Protein AF-A0AAV3WZ89-F1 (afdb_monomer_lite)

Organism: NCBI:txid259542

Foldseek 3Di:
DDDPDQPFDCDDDPPPDPRTHTHDDDPLSVQLVVQLVVQVVVVPDDPDPVVVVVSSVVSNVVSCPVSPPPDDDDDDPPVPDPVVVVVVVVVVVVVVDPDDD

Sequence (101 aa):
MGDFNAKVGTDKVDDIVGKHGLGIRNERGKKYQISVQNKFETLGDAEEVEQQWENFKSAIMEAATEVIPKVKRKAKQKWMTEEILNLMEERRCAKGNKEKI

Secondary structure (DSSP, 8-state):
-----PPPB-B--TTT--SSBBPPPPHHHHHHHHHHHHHHHHS---SSHHHHHHHHHHHHHHHHHHHS---PPPPPPTT--HHHHHHHHHHHHHHH-----

Structure (mmCIF, N/CA/C/O backbone):
data_AF-A0AAV3WZ89-F1
#
_entry.id   AF-A0AAV3WZ89-F1
#
loop_
_atom_site.group_PDB
_atom_site.id
_atom_site.type_symbol
_atom_sit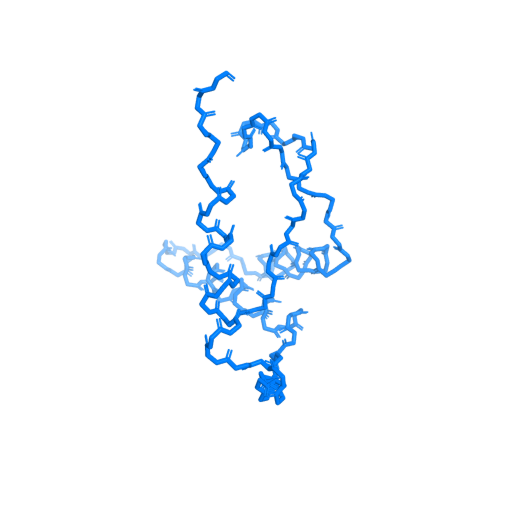e.label_atom_id
_atom_site.label_alt_id
_atom_site.label_comp_id
_atom_site.label_asym_id
_atom_site.label_entity_id
_atom_site.label_seq_id
_atom_site.pdbx_PDB_ins_code
_atom_site.Cartn_x
_atom_site.Cartn_y
_atom_site.Cartn_z
_atom_site.occupancy
_atom_site.B_iso_or_equiv
_atom_site.auth_seq_id
_atom_site.auth_comp_id
_atom_site.auth_asym_id
_atom_site.auth_atom_id
_atom_site.pdbx_PDB_model_num
ATOM 1 N N . MET A 1 1 ? 5.394 4.430 -2.380 1.00 46.38 1 MET A N 1
ATOM 2 C CA . MET A 1 1 ? 4.454 3.301 -2.496 1.00 46.38 1 MET A CA 1
ATOM 3 C C . MET A 1 1 ? 4.889 2.391 -3.629 1.00 46.38 1 MET A C 1
ATOM 5 O O . MET A 1 1 ? 5.403 2.898 -4.620 1.00 46.38 1 MET A O 1
ATOM 9 N N . GLY A 1 2 ? 4.773 1.077 -3.427 1.00 50.03 2 GLY A N 1
ATOM 10 C CA . GLY A 1 2 ? 5.084 0.061 -4.433 1.00 50.03 2 GLY A CA 1
ATOM 11 C C . GLY A 1 2 ? 4.076 0.047 -5.580 1.00 50.03 2 GLY A C 1
ATOM 12 O O . GLY A 1 2 ? 3.076 0.760 -5.547 1.00 50.03 2 GLY A O 1
ATOM 13 N N . ASP A 1 3 ? 4.370 -0.757 -6.596 1.00 46.00 3 ASP A N 1
ATOM 14 C CA . ASP A 1 3 ? 3.459 -0.985 -7.710 1.00 46.00 3 ASP A CA 1
ATOM 15 C C . ASP A 1 3 ? 2.234 -1.771 -7.216 1.00 46.00 3 ASP A C 1
ATOM 17 O O . ASP A 1 3 ? 2.336 -2.953 -6.882 1.00 46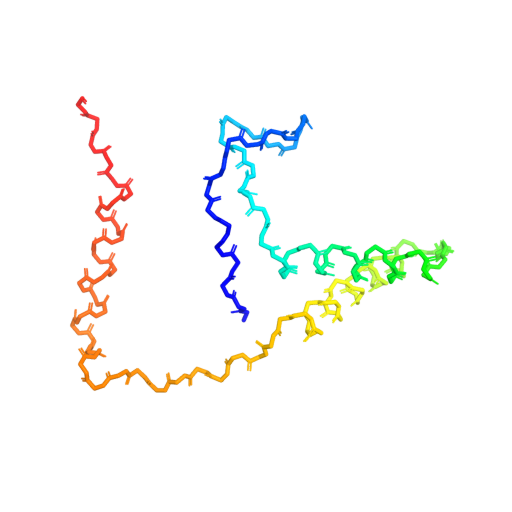.00 3 ASP A O 1
ATOM 21 N N . PHE A 1 4 ? 1.093 -1.087 -7.122 1.00 54.47 4 PHE A N 1
ATOM 22 C CA . PHE A 1 4 ? -0.219 -1.685 -6.866 1.00 54.47 4 PHE A CA 1
ATOM 23 C C . PHE A 1 4 ? -0.901 -2.127 -8.172 1.00 54.47 4 PHE A C 1
ATOM 25 O O . PHE A 1 4 ? -2.109 -2.351 -8.156 1.00 54.47 4 PHE A O 1
ATOM 32 N N . ASN A 1 5 ? -0.178 -2.255 -9.300 1.00 46.06 5 ASN A N 1
ATOM 33 C CA . ASN A 1 5 ? -0.734 -2.831 -10.527 1.00 46.06 5 ASN A CA 1
ATOM 34 C C . ASN A 1 5 ? -1.267 -4.245 -10.266 1.00 46.06 5 ASN A C 1
ATOM 36 O O . ASN A 1 5 ? -0.569 -5.254 -10.396 1.00 46.06 5 ASN A O 1
ATOM 40 N N . ALA A 1 6 ? -2.554 -4.321 -9.962 1.00 54.00 6 ALA A N 1
ATOM 41 C CA . ALA A 1 6 ? -3.373 -5.457 -10.301 1.00 54.00 6 ALA A CA 1
ATOM 42 C C . ALA A 1 6 ? -3.618 -5.381 -11.812 1.00 54.00 6 ALA A C 1
ATOM 44 O O . ALA A 1 6 ? -4.073 -4.358 -12.326 1.00 54.00 6 ALA A O 1
ATOM 45 N N . LYS A 1 7 ? -3.316 -6.453 -12.552 1.00 56.03 7 LYS A N 1
ATOM 46 C CA . LYS A 1 7 ? -3.851 -6.585 -13.914 1.00 56.03 7 LYS A CA 1
ATOM 47 C C . LYS A 1 7 ? -5.373 -6.504 -13.815 1.00 56.03 7 LYS A C 1
ATOM 49 O O . LYS A 1 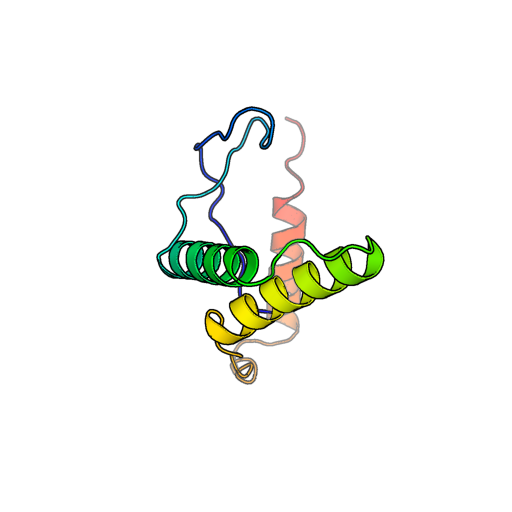7 ? -5.927 -7.183 -12.964 1.00 56.03 7 LYS A O 1
ATOM 54 N N . VAL A 1 8 ? -6.037 -5.713 -14.659 1.00 55.62 8 VAL A N 1
ATOM 55 C CA . VAL A 1 8 ? -7.507 -5.725 -14.745 1.00 55.62 8 VAL A CA 1
ATOM 56 C C . VAL A 1 8 ? -7.946 -7.169 -14.984 1.00 55.62 8 VAL A C 1
ATOM 58 O O . VAL A 1 8 ? -7.465 -7.804 -15.924 1.00 55.62 8 VAL A O 1
ATOM 61 N N . GLY A 1 9 ? -8.780 -7.702 -14.096 1.00 59.28 9 GLY A N 1
ATOM 62 C CA . GLY A 1 9 ? -9.280 -9.066 -14.195 1.00 59.28 9 GLY A CA 1
ATOM 63 C C . GLY A 1 9 ? -10.768 -9.088 -14.484 1.00 59.28 9 GLY A C 1
ATOM 64 O O . GLY A 1 9 ? -11.448 -8.064 -14.546 1.00 59.28 9 GLY A O 1
ATOM 65 N N . THR A 1 10 ? -11.264 -10.289 -14.721 1.00 60.12 10 THR A N 1
ATOM 66 C CA . THR A 1 10 ? -12.681 -10.552 -14.972 1.00 60.12 10 THR A CA 1
ATOM 67 C C . THR A 1 10 ? -13.421 -10.979 -13.710 1.00 60.12 10 THR A C 1
ATOM 69 O O . THR A 1 10 ? -14.639 -11.125 -13.768 1.00 60.12 10 THR A O 1
ATOM 72 N N . ASP A 1 11 ? -12.714 -11.160 -12.587 1.00 61.66 11 ASP A N 1
ATOM 73 C CA . ASP A 1 11 ? -13.302 -11.637 -11.338 1.00 61.66 11 ASP A CA 1
ATOM 74 C C . ASP A 1 11 ? -14.177 -10.552 -10.719 1.00 61.66 11 ASP A C 1
ATOM 76 O O . ASP A 1 11 ? -13.713 -9.470 -10.347 1.00 61.66 11 ASP A O 1
ATOM 80 N N . LYS A 1 12 ? -15.469 -10.849 -10.618 1.00 62.66 12 LYS A N 1
ATOM 81 C CA . LYS A 1 12 ? -16.453 -9.964 -10.009 1.00 62.66 12 LYS A CA 1
ATOM 82 C C . LYS A 1 12 ? -16.597 -10.316 -8.537 1.00 62.66 12 LYS A C 1
ATOM 84 O O . LYS A 1 12 ? -16.709 -11.481 -8.176 1.00 62.66 12 LYS A O 1
ATOM 89 N N . VAL A 1 13 ? -16.586 -9.283 -7.709 1.00 67.06 13 VAL A N 1
ATOM 90 C CA . VAL A 1 13 ? -17.129 -9.335 -6.356 1.00 67.06 13 VAL A CA 1
ATOM 91 C C . VAL A 1 13 ? -18.432 -8.558 -6.430 1.00 67.06 13 VAL A C 1
ATOM 93 O O . VAL A 1 13 ? -18.410 -7.397 -6.851 1.00 67.06 13 VAL A O 1
ATOM 96 N N . ASP A 1 14 ? -19.540 -9.224 -6.113 1.00 60.62 14 ASP A N 1
ATOM 97 C CA . ASP A 1 14 ? -20.873 -8.635 -6.225 1.00 60.62 14 ASP A CA 1
ATOM 98 C C . ASP A 1 14 ? -20.944 -7.307 -5.451 1.00 60.62 14 ASP A C 1
ATOM 100 O O . ASP A 1 14 ? -20.316 -7.147 -4.404 1.00 60.62 14 ASP A O 1
ATOM 104 N N . ASP A 1 15 ? -21.623 -6.325 -6.046 1.00 68.00 15 ASP A N 1
ATOM 105 C CA . ASP A 1 15 ? -21.846 -4.957 -5.547 1.00 68.00 15 ASP A CA 1
ATOM 106 C C . ASP A 1 15 ? -20.616 -4.058 -5.294 1.00 68.00 15 ASP A C 1
ATOM 108 O O . ASP A 1 15 ? -20.778 -2.878 -4.981 1.00 68.00 15 ASP A O 1
ATOM 112 N N . ILE A 1 16 ? -19.386 -4.547 -5.490 1.00 66.19 16 ILE A N 1
ATOM 113 C CA . ILE A 1 16 ? -18.156 -3.778 -5.195 1.00 66.19 16 ILE A CA 1
ATOM 114 C C . ILE A 1 16 ? -17.419 -3.336 -6.466 1.00 66.19 16 ILE A C 1
ATOM 116 O O . ILE A 1 16 ? -16.778 -2.282 -6.486 1.00 66.19 16 ILE A O 1
ATOM 120 N N . VAL A 1 17 ? -17.486 -4.121 -7.544 1.00 66.62 17 VAL A N 1
ATOM 121 C CA . VAL A 1 17 ? -16.729 -3.861 -8.782 1.00 66.62 17 VAL A CA 1
ATOM 122 C C . VAL A 1 17 ? -17.628 -3.858 -10.016 1.00 66.62 17 VAL A C 1
ATOM 124 O O . VAL A 1 17 ? -18.489 -4.713 -10.188 1.00 66.62 17 VAL A O 1
ATOM 127 N N . GLY A 1 18 ? -17.400 -2.882 -10.901 1.00 68.31 18 GLY A N 1
ATOM 128 C CA . GLY A 1 18 ? -18.146 -2.716 -12.150 1.00 68.31 18 GLY A CA 1
ATOM 129 C C . GLY A 1 18 ? -17.799 -3.749 -13.233 1.00 68.31 18 GLY A C 1
ATOM 130 O O . GLY A 1 18 ? -17.196 -4.788 -12.986 1.00 68.31 18 GLY A O 1
ATOM 131 N N . LYS A 1 19 ? -18.155 -3.445 -14.490 1.00 66.75 19 LYS A N 1
ATOM 132 C CA . LYS A 1 19 ? -18.012 -4.352 -15.654 1.00 66.75 19 LYS A CA 1
ATOM 133 C C . LYS A 1 19 ? -16.619 -4.980 -15.851 1.00 66.75 19 LYS A C 1
ATOM 135 O O . LYS A 1 19 ? -16.517 -6.028 -16.484 1.00 66.75 19 LYS A O 1
ATOM 140 N N . HIS A 1 20 ? -15.570 -4.341 -15.339 1.00 61.47 20 HIS A N 1
ATOM 141 C CA . HIS A 1 20 ? -14.217 -4.882 -15.273 1.00 61.47 20 HIS A CA 1
ATOM 142 C C . HIS A 1 20 ? -13.883 -5.099 -13.800 1.00 61.47 20 HIS A C 1
ATOM 144 O O . HIS A 1 20 ? -13.859 -4.146 -13.023 1.00 61.47 20 HIS A O 1
ATOM 150 N N . GLY A 1 21 ? -13.718 -6.366 -13.438 1.00 67.00 21 GLY A N 1
ATOM 151 C CA . GLY A 1 21 ? -13.562 -6.816 -12.068 1.00 67.00 21 GLY A CA 1
ATOM 152 C C . GLY A 1 21 ? -12.141 -6.666 -11.533 1.00 67.00 21 GLY A C 1
ATOM 153 O O . GLY A 1 21 ? -11.268 -6.021 -12.126 1.00 67.00 21 GLY A O 1
ATOM 154 N N . LEU A 1 22 ? -11.900 -7.290 -10.385 1.00 67.81 22 LEU A N 1
ATOM 155 C CA . LEU A 1 22 ? -10.576 -7.347 -9.788 1.00 67.81 22 LEU A CA 1
ATOM 156 C C . LEU A 1 22 ? -9.667 -8.294 -10.577 1.00 67.81 22 LEU A C 1
ATOM 158 O O . LEU A 1 22 ? -10.092 -9.298 -11.145 1.00 67.81 22 LEU A O 1
ATOM 162 N N . GLY A 1 23 ? -8.383 -7.955 -10.595 1.00 69.00 23 GLY A N 1
ATOM 163 C CA . GLY A 1 23 ? -7.317 -8.830 -11.065 1.00 69.00 23 GLY A CA 1
ATOM 164 C C . GLY A 1 23 ? -7.104 -10.061 -10.202 1.00 69.00 23 GLY A C 1
ATOM 165 O O . GLY A 1 23 ? -7.372 -10.037 -9.000 1.00 69.00 23 GLY A O 1
ATOM 166 N N . ILE A 1 24 ? -6.478 -11.088 -10.784 1.00 71.00 24 ILE A N 1
ATOM 167 C CA . ILE A 1 24 ? -5.931 -12.211 -10.015 1.00 71.00 24 ILE A CA 1
ATOM 168 C C . ILE A 1 24 ? -4.908 -11.653 -9.016 1.00 71.00 24 ILE A C 1
ATOM 170 O O . ILE A 1 24 ? -3.875 -11.094 -9.403 1.00 71.00 24 ILE A O 1
ATOM 174 N N . ARG A 1 25 ? -5.191 -11.809 -7.718 1.00 69.88 25 ARG A N 1
ATOM 175 C CA . ARG A 1 25 ? -4.288 -11.369 -6.646 1.00 69.88 25 ARG A CA 1
ATOM 176 C C . ARG A 1 25 ? -3.008 -12.199 -6.675 1.00 69.88 25 ARG A C 1
ATOM 178 O O . ARG A 1 25 ? -3.048 -13.428 -6.609 1.00 69.88 25 ARG A O 1
ATOM 185 N N . ASN A 1 26 ? -1.865 -11.519 -6.712 1.00 76.06 26 ASN A N 1
ATOM 186 C CA . ASN A 1 26 ? -0.566 -12.162 -6.533 1.00 76.06 26 ASN A CA 1
ATOM 187 C C . ASN A 1 26 ? -0.357 -12.586 -5.063 1.00 76.06 26 ASN A C 1
ATOM 189 O O . ASN A 1 26 ? -1.104 -12.187 -4.167 1.00 76.06 26 ASN A O 1
ATOM 193 N N . GLU A 1 27 ? 0.673 -13.392 -4.795 1.00 79.25 27 GLU A N 1
ATOM 194 C CA . GLU A 1 27 ? 0.953 -13.895 -3.440 1.00 79.25 27 GLU A CA 1
ATOM 195 C C . GLU A 1 27 ? 1.139 -12.778 -2.406 1.00 79.25 27 GLU A C 1
ATOM 197 O O . GLU A 1 27 ? 0.742 -12.929 -1.253 1.00 79.25 27 GLU A O 1
ATOM 202 N N . ARG A 1 28 ? 1.699 -11.632 -2.814 1.00 76.06 28 ARG A N 1
ATOM 203 C CA . ARG A 1 28 ? 1.864 -10.469 -1.932 1.00 76.06 28 ARG A CA 1
ATOM 204 C C . ARG A 1 28 ? 0.519 -9.867 -1.543 1.00 76.06 28 ARG A C 1
ATOM 206 O O . ARG A 1 28 ? 0.320 -9.566 -0.374 1.00 76.06 28 ARG A O 1
ATOM 213 N N . GLY A 1 29 ? -0.412 -9.753 -2.488 1.00 76.19 29 GLY A N 1
ATOM 214 C CA . GLY A 1 29 ? -1.778 -9.305 -2.220 1.00 76.19 29 GLY A CA 1
ATOM 215 C C . GLY A 1 29 ? -2.512 -10.231 -1.249 1.00 76.19 29 GLY A C 1
ATOM 216 O O . GLY A 1 29 ? -3.183 -9.748 -0.342 1.00 76.19 29 GLY A O 1
ATOM 217 N N . LYS A 1 30 ? -2.322 -11.554 -1.376 1.00 81.94 30 LYS A N 1
ATOM 218 C CA . LYS A 1 30 ? -2.876 -12.533 -0.423 1.00 81.94 30 LYS A CA 1
ATOM 219 C C . LYS A 1 30 ? -2.279 -12.363 0.979 1.00 81.94 30 LYS A C 1
ATOM 221 O O . LYS A 1 30 ? -3.021 -12.301 1.952 1.00 81.94 30 LYS A O 1
ATOM 226 N N . LYS A 1 31 ? -0.952 -12.227 1.085 1.00 84.06 31 LYS A N 1
ATOM 227 C CA . LYS A 1 31 ? -0.262 -11.995 2.369 1.00 84.06 31 LYS A CA 1
ATOM 228 C C . LYS A 1 31 ? -0.688 -10.688 3.033 1.00 84.06 31 LYS A C 1
ATOM 230 O O . LYS A 1 31 ? -0.893 -10.662 4.239 1.00 84.06 31 LYS A O 1
ATOM 235 N N . TYR A 1 32 ? -0.853 -9.629 2.245 1.00 82.00 32 TYR A N 1
ATOM 236 C CA . TYR A 1 32 ? -1.337 -8.343 2.734 1.00 82.00 32 TYR A CA 1
ATOM 237 C C . TYR A 1 32 ? -2.742 -8.454 3.327 1.00 82.00 32 TYR A C 1
ATOM 239 O O . TYR A 1 32 ? -2.953 -8.024 4.454 1.00 82.00 32 TYR A O 1
ATOM 247 N N . GLN A 1 33 ? -3.670 -9.099 2.617 1.00 82.25 33 GLN A N 1
ATOM 248 C CA . GLN A 1 33 ? -5.029 -9.317 3.113 1.00 82.25 33 GLN A CA 1
ATOM 249 C C . GLN A 1 33 ? -5.042 -10.066 4.452 1.00 82.25 33 GLN A C 1
ATOM 251 O O . GLN A 1 33 ? -5.739 -9.647 5.369 1.00 82.25 33 GLN A O 1
ATOM 256 N N . ILE A 1 34 ? -4.256 -11.141 4.572 1.00 85.31 34 ILE A N 1
ATOM 257 C CA . ILE A 1 34 ? -4.166 -11.926 5.812 1.00 85.31 34 ILE A CA 1
ATOM 258 C C . ILE A 1 34 ? -3.564 -11.084 6.945 1.00 85.31 34 ILE A C 1
ATOM 260 O O . ILE A 1 34 ? -4.091 -11.085 8.049 1.00 85.31 34 ILE A O 1
ATOM 264 N N . SER A 1 35 ? -2.493 -10.327 6.678 1.00 83.00 35 SER A N 1
ATOM 265 C CA . SER A 1 35 ? -1.860 -9.456 7.681 1.00 83.00 35 SER A CA 1
ATOM 266 C C . SER A 1 35 ? -2.827 -8.388 8.204 1.00 83.00 35 SER A C 1
ATOM 268 O O . SER A 1 35 ? -2.910 -8.187 9.412 1.00 83.00 35 SER A O 1
ATOM 270 N N . VAL A 1 36 ? -3.600 -7.747 7.319 1.00 84.56 36 VAL A N 1
ATOM 271 C CA . VAL A 1 36 ? -4.616 -6.760 7.719 1.00 84.56 36 VAL A CA 1
ATOM 272 C C . VAL A 1 36 ? -5.724 -7.414 8.543 1.00 84.56 36 VAL A C 1
ATOM 274 O O . VAL A 1 36 ? -6.063 -6.896 9.603 1.00 84.56 36 VAL A O 1
ATOM 277 N N . GLN A 1 37 ? -6.252 -8.555 8.088 1.00 84.38 37 GLN A N 1
ATOM 278 C CA . GLN A 1 37 ? -7.326 -9.273 8.778 1.00 84.38 37 GLN A CA 1
ATOM 279 C C . GLN A 1 37 ? -6.906 -9.679 10.196 1.00 84.38 37 GLN A C 1
ATOM 281 O O . GLN A 1 37 ? -7.602 -9.365 11.156 1.00 84.38 37 GLN A O 1
ATOM 286 N N . ASN A 1 38 ? -5.725 -10.287 10.335 1.00 84.75 38 ASN A N 1
ATOM 287 C CA . ASN A 1 38 ? -5.202 -10.717 11.629 1.00 84.75 38 ASN A CA 1
ATOM 288 C C . ASN A 1 38 ? -4.996 -9.532 12.584 1.00 84.75 38 ASN A C 1
ATOM 290 O O . ASN A 1 38 ? -5.315 -9.632 13.764 1.00 84.75 38 ASN A O 1
ATOM 294 N N . LYS A 1 39 ? -4.473 -8.401 12.084 1.00 81.00 39 LYS A N 1
ATOM 295 C CA . LYS A 1 39 ? -4.281 -7.191 12.904 1.00 81.00 39 LYS A CA 1
ATOM 296 C C . LYS A 1 39 ? -5.614 -6.615 13.366 1.00 81.00 39 LYS A C 1
ATOM 298 O O . LYS A 1 39 ? -5.718 -6.182 14.507 1.00 81.00 39 LYS A O 1
ATOM 303 N N . PHE A 1 40 ? -6.633 -6.647 12.514 1.00 78.81 40 PHE A N 1
ATOM 304 C CA . PHE A 1 40 ? -7.960 -6.165 12.873 1.00 78.81 40 PHE A CA 1
ATOM 305 C C . PHE A 1 40 ? -8.636 -7.054 13.923 1.00 78.81 40 PHE A C 1
ATOM 307 O O . PHE A 1 40 ? -9.147 -6.534 14.903 1.00 78.81 40 PHE A O 1
ATOM 314 N N . GLU A 1 41 ? -8.555 -8.380 13.792 1.00 77.81 41 GLU A N 1
ATOM 315 C CA . GLU A 1 41 ? -9.102 -9.315 14.792 1.00 77.81 41 GLU A CA 1
ATOM 316 C C . GLU A 1 41 ? -8.477 -9.144 16.186 1.00 77.81 41 GLU A C 1
ATOM 318 O O . GLU A 1 41 ? -9.133 -9.392 17.195 1.00 77.81 41 GLU A O 1
ATOM 323 N N . THR A 1 42 ? -7.218 -8.697 16.262 1.00 74.62 42 THR A N 1
ATOM 324 C CA . THR A 1 42 ? -6.554 -8.401 17.543 1.00 74.62 42 THR A CA 1
ATOM 325 C C . THR A 1 42 ? -6.908 -7.034 18.130 1.00 74.62 42 THR A C 1
ATOM 327 O O . THR A 1 42 ? -6.742 -6.824 19.332 1.00 74.62 42 THR A O 1
ATOM 330 N N . LEU A 1 43 ? -7.380 -6.101 17.303 1.00 70.31 43 LEU A N 1
ATOM 331 C CA . LEU A 1 43 ? -7.812 -4.773 17.722 1.00 70.31 43 LEU A CA 1
ATOM 332 C C . LEU A 1 43 ? -9.298 -4.875 18.080 1.00 70.31 43 LEU A C 1
ATOM 334 O O . LEU A 1 43 ? -10.157 -4.683 17.230 1.00 70.31 43 LEU A O 1
ATOM 338 N N . GLY A 1 44 ? -9.590 -5.249 19.330 1.00 65.94 44 GLY A N 1
ATOM 339 C CA . GLY A 1 44 ? -10.965 -5.341 19.835 1.00 65.94 44 GLY A CA 1
ATOM 340 C C . GLY A 1 44 ? -11.766 -4.046 19.643 1.00 65.94 44 GLY A C 1
ATOM 341 O O . GLY A 1 44 ? -11.194 -2.985 19.381 1.00 65.94 44 GLY A O 1
ATOM 342 N N . ASP A 1 45 ? -13.091 -4.136 19.783 1.00 69.31 45 ASP A N 1
ATOM 343 C CA . ASP A 1 45 ? -14.005 -3.012 19.566 1.00 69.31 45 ASP A CA 1
ATOM 344 C C . ASP A 1 45 ? -13.615 -1.814 20.443 1.00 69.31 45 ASP A C 1
ATOM 346 O O . ASP A 1 45 ? -13.790 -1.822 21.661 1.00 69.31 45 ASP A O 1
ATOM 350 N N . ALA A 1 46 ? -13.057 -0.772 19.825 1.00 65.56 46 ALA A N 1
ATOM 351 C CA . ALA A 1 46 ? -12.830 0.485 20.521 1.00 65.56 46 ALA A CA 1
ATOM 352 C C . ALA A 1 46 ? -14.180 1.191 20.724 1.00 65.56 46 ALA A C 1
ATOM 354 O O . ALA A 1 46 ? -14.995 1.240 19.803 1.00 65.56 46 ALA A O 1
ATOM 355 N N . GLU A 1 47 ? -14.409 1.739 21.919 1.00 68.88 47 GLU A N 1
ATOM 356 C CA . GLU A 1 47 ? -15.668 2.408 22.294 1.00 68.88 47 GLU A CA 1
ATOM 357 C C . GLU A 1 47 ? -15.891 3.734 21.542 1.00 68.88 47 GLU A C 1
ATOM 359 O O . GLU A 1 47 ? -17.012 4.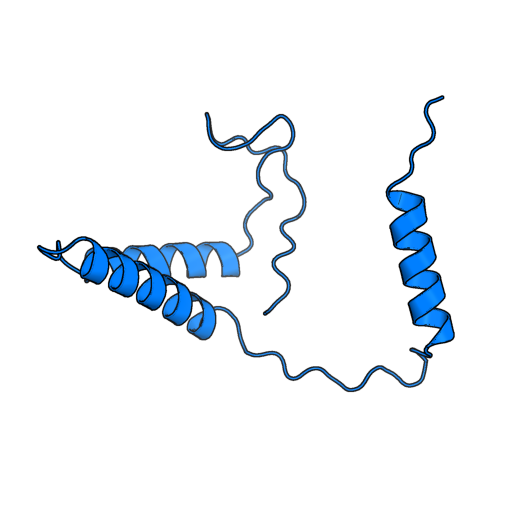238 21.479 1.00 68.88 47 GLU A O 1
ATOM 364 N N . GLU A 1 48 ? -14.837 4.291 20.937 1.00 81.25 48 GLU A N 1
ATOM 365 C CA . GLU A 1 48 ? -14.847 5.593 20.277 1.00 81.25 48 GLU A CA 1
ATOM 366 C C . GLU A 1 48 ? -14.514 5.481 18.782 1.00 81.25 48 GLU A C 1
ATOM 368 O O . GLU A 1 48 ? -13.509 4.887 18.389 1.00 81.25 48 GLU A O 1
ATOM 373 N N . VAL A 1 49 ? -15.350 6.096 17.938 1.00 83.75 49 VAL A N 1
ATOM 374 C CA . VAL A 1 49 ? -15.265 6.022 16.466 1.00 83.75 49 VAL A CA 1
ATOM 375 C C . VAL A 1 49 ? -13.924 6.537 15.932 1.00 83.75 49 VAL A C 1
ATOM 377 O O . VAL A 1 49 ? -13.364 5.962 15.000 1.00 83.75 49 VAL A O 1
ATOM 380 N N . GLU A 1 50 ? -13.372 7.591 16.536 1.00 85.50 50 GLU A N 1
ATOM 381 C CA . GLU A 1 50 ? -12.075 8.141 16.122 1.00 85.50 50 GLU A CA 1
ATOM 382 C C . GLU A 1 50 ? -10.932 7.167 16.437 1.00 85.50 50 GLU A C 1
ATOM 384 O O . GLU A 1 50 ? -10.036 6.943 15.622 1.00 85.50 50 GLU A O 1
ATOM 389 N N . GLN A 1 51 ? -11.009 6.499 17.590 1.00 82.19 51 GLN A N 1
ATOM 390 C CA . GLN A 1 51 ? -10.048 5.471 17.966 1.00 82.19 51 GLN A CA 1
ATOM 391 C C . GLN A 1 51 ? -10.154 4.250 17.042 1.00 82.19 51 GLN A C 1
ATOM 393 O O . GLN A 1 51 ? -9.132 3.684 16.653 1.00 82.19 51 GLN A O 1
ATOM 398 N N . GLN A 1 52 ? -11.368 3.868 16.633 1.00 81.94 52 GLN A N 1
ATOM 399 C CA . GLN A 1 52 ? -11.581 2.817 15.631 1.00 81.94 52 GLN A CA 1
ATOM 400 C C . GLN A 1 52 ? -10.948 3.184 14.282 1.00 81.94 52 GLN A C 1
ATOM 402 O O . GLN A 1 52 ? -10.298 2.344 13.653 1.00 81.94 52 GLN A O 1
ATOM 407 N N . TRP A 1 53 ? -11.093 4.438 13.846 1.00 85.44 53 TRP A N 1
ATOM 408 C CA . TRP A 1 53 ? -10.495 4.924 12.604 1.00 85.44 53 TRP A CA 1
ATOM 409 C C . TRP A 1 53 ? -8.962 4.908 12.643 1.00 85.44 53 TRP A C 1
ATOM 411 O O . TRP A 1 53 ? -8.325 4.410 11.707 1.00 85.44 53 TRP A O 1
ATOM 421 N N . GLU A 1 54 ? -8.348 5.389 13.725 1.00 86.38 54 GLU A N 1
ATOM 422 C CA . GLU A 1 54 ? -6.886 5.357 13.850 1.00 86.38 54 GLU A CA 1
ATOM 423 C C . GLU A 1 54 ? -6.352 3.923 13.981 1.00 86.38 54 GLU A C 1
ATOM 425 O O . GLU A 1 54 ? -5.343 3.589 13.351 1.00 86.38 54 GLU A O 1
ATOM 430 N N . ASN A 1 55 ? -7.069 3.034 14.675 1.00 84.69 55 ASN A N 1
ATOM 431 C CA . ASN A 1 55 ? -6.747 1.604 14.719 1.00 84.69 55 ASN A CA 1
ATOM 432 C C . ASN A 1 55 ? -6.759 0.983 13.311 1.00 84.69 55 ASN A C 1
ATOM 434 O O . ASN A 1 55 ? -5.810 0.295 12.918 1.00 84.69 55 ASN A O 1
ATOM 438 N N . PHE A 1 56 ? -7.792 1.277 12.516 1.00 85.12 56 PHE A N 1
ATOM 439 C CA . PHE A 1 56 ? -7.914 0.805 11.135 1.00 85.12 56 PHE A CA 1
ATOM 440 C C . PHE A 1 56 ? -6.760 1.299 10.256 1.00 85.12 56 PHE A C 1
ATOM 442 O O . PHE A 1 56 ? -6.104 0.525 9.548 1.00 85.12 56 PHE A O 1
ATOM 449 N N . LYS A 1 57 ? -6.471 2.598 10.332 1.00 87.56 57 LYS A N 1
ATOM 450 C CA . LYS A 1 57 ? -5.391 3.237 9.583 1.00 87.56 57 LYS A CA 1
ATOM 451 C C . LYS A 1 57 ? -4.025 2.668 9.963 1.00 87.56 57 LYS A C 1
ATOM 453 O O . LYS A 1 57 ? -3.228 2.388 9.062 1.00 87.56 57 LYS A O 1
ATOM 458 N N . SER A 1 58 ? -3.764 2.446 11.254 1.00 87.12 58 SER A N 1
ATOM 459 C CA . SER A 1 58 ? -2.506 1.844 11.714 1.00 87.12 58 SER A CA 1
ATOM 460 C C . SER A 1 58 ? -2.352 0.419 11.194 1.00 87.12 58 SER A C 1
ATOM 462 O O . SER A 1 58 ? -1.338 0.108 10.567 1.00 87.12 58 SER A O 1
ATOM 464 N N . ALA A 1 59 ? -3.384 -0.421 11.328 1.00 87.56 59 ALA A N 1
ATOM 465 C CA . ALA A 1 59 ? -3.350 -1.809 10.864 1.00 87.56 59 ALA A CA 1
ATOM 466 C C . ALA A 1 59 ? -3.027 -1.914 9.362 1.00 87.56 59 ALA A C 1
ATOM 468 O O . ALA A 1 59 ? -2.156 -2.692 8.951 1.00 87.56 59 ALA A O 1
ATOM 469 N N . ILE A 1 60 ? -3.672 -1.078 8.543 1.00 87.44 60 ILE A N 1
ATOM 470 C CA . ILE A 1 60 ? -3.428 -0.996 7.097 1.00 87.44 60 ILE A CA 1
ATOM 471 C C . ILE A 1 60 ? -1.993 -0.573 6.796 1.00 87.44 60 ILE A C 1
ATOM 473 O O . ILE A 1 60 ? -1.334 -1.191 5.951 1.00 87.44 60 ILE A O 1
ATOM 477 N N . MET A 1 61 ? -1.510 0.481 7.456 1.00 85.19 61 MET A N 1
ATOM 478 C CA . MET A 1 61 ? -0.181 1.042 7.212 1.00 85.19 61 MET A CA 1
ATOM 479 C C . MET A 1 61 ? 0.930 0.091 7.663 1.00 85.19 61 MET A C 1
ATOM 481 O O . MET A 1 61 ? 1.924 -0.095 6.953 1.00 85.19 61 MET A O 1
ATOM 485 N N . GLU A 1 62 ? 0.754 -0.571 8.799 1.00 85.50 62 GLU A N 1
ATOM 486 C CA . GLU A 1 62 ? 1.691 -1.566 9.304 1.00 85.50 62 GLU A CA 1
ATOM 487 C C . GLU A 1 62 ? 1.745 -2.790 8.395 1.00 85.50 62 GLU A C 1
ATOM 489 O O . GLU A 1 62 ? 2.827 -3.188 7.968 1.00 85.50 62 GLU A O 1
ATOM 494 N N . ALA A 1 63 ? 0.595 -3.367 8.030 1.00 85.50 63 ALA A N 1
ATOM 495 C CA . ALA A 1 63 ? 0.554 -4.483 7.084 1.00 85.50 63 ALA A CA 1
ATOM 496 C C . ALA A 1 63 ? 1.183 -4.105 5.732 1.00 85.50 63 ALA A C 1
ATOM 498 O O . ALA A 1 63 ? 1.870 -4.911 5.100 1.00 85.50 63 ALA A O 1
ATOM 499 N N . ALA A 1 64 ? 0.995 -2.858 5.289 1.00 81.56 64 ALA A N 1
ATOM 500 C CA . ALA A 1 64 ? 1.542 -2.392 4.021 1.00 81.56 64 ALA A CA 1
ATOM 501 C C . ALA A 1 64 ? 3.064 -2.270 4.091 1.00 81.56 64 ALA A C 1
ATOM 503 O O . ALA A 1 64 ? 3.752 -2.683 3.160 1.00 81.56 64 ALA A O 1
ATOM 504 N N . THR A 1 65 ? 3.605 -1.725 5.181 1.00 82.94 65 THR A N 1
ATOM 505 C CA . THR A 1 65 ? 5.060 -1.598 5.360 1.00 82.94 65 THR A CA 1
ATOM 506 C C . THR A 1 65 ? 5.755 -2.942 5.574 1.00 82.94 65 THR A C 1
ATOM 508 O O . THR A 1 65 ? 6.888 -3.104 5.121 1.00 82.94 65 THR A O 1
ATOM 511 N N . GLU A 1 66 ? 5.076 -3.904 6.198 1.00 83.06 66 GLU A N 1
ATOM 512 C CA . GLU A 1 66 ? 5.555 -5.272 6.407 1.00 83.06 66 GLU A CA 1
ATOM 513 C C . GLU A 1 66 ? 5.607 -6.072 5.097 1.00 83.06 66 GLU A C 1
ATOM 515 O O . GLU A 1 66 ? 6.627 -6.673 4.755 1.00 83.06 66 GLU A O 1
ATOM 520 N N . VAL A 1 67 ? 4.516 -6.059 4.325 1.00 82.06 67 VAL A N 1
ATOM 521 C CA . VAL A 1 67 ? 4.396 -6.886 3.115 1.00 82.06 67 VAL A CA 1
ATOM 522 C C . VAL A 1 67 ? 5.061 -6.237 1.901 1.00 82.06 67 VAL A C 1
ATOM 524 O O . VAL A 1 67 ? 5.549 -6.935 1.003 1.00 82.06 67 VAL A O 1
ATOM 527 N N . ILE A 1 68 ? 5.091 -4.903 1.841 1.00 78.06 68 ILE A N 1
ATOM 528 C CA . ILE A 1 68 ? 5.627 -4.160 0.701 1.00 78.06 68 ILE A CA 1
ATOM 529 C C . ILE A 1 68 ? 7.007 -3.600 1.072 1.00 78.06 68 ILE A C 1
ATOM 531 O O . ILE A 1 68 ? 7.098 -2.575 1.751 1.00 78.06 68 ILE A O 1
ATOM 535 N N . PRO A 1 69 ? 8.110 -4.196 0.574 1.00 72.19 69 PRO A N 1
ATOM 536 C CA . PRO A 1 69 ? 9.439 -3.666 0.836 1.00 72.19 69 PRO A CA 1
ATOM 537 C C . PRO A 1 69 ? 9.568 -2.255 0.255 1.00 72.19 69 PRO A C 1
ATOM 539 O O . PRO A 1 69 ? 9.187 -1.996 -0.892 1.00 72.19 69 PRO A O 1
ATOM 542 N N . LYS A 1 70 ? 10.152 -1.336 1.033 1.00 66.25 70 LYS A N 1
ATOM 543 C CA . LYS A 1 70 ? 10.499 0.013 0.569 1.00 66.25 70 LYS A CA 1
ATOM 544 C C . LYS A 1 70 ? 11.584 -0.099 -0.504 1.00 66.25 70 LYS A C 1
ATOM 546 O O . LYS A 1 70 ? 12.776 -0.129 -0.209 1.00 66.25 70 LYS A O 1
ATOM 551 N N . VAL A 1 71 ? 11.171 -0.194 -1.766 1.00 68.00 71 VAL A N 1
ATOM 552 C CA . VAL A 1 71 ? 12.096 -0.230 -2.902 1.00 68.00 71 VAL A CA 1
ATOM 553 C C . VAL A 1 71 ? 12.822 1.111 -2.959 1.00 68.00 71 VAL A C 1
ATOM 555 O O . VAL A 1 71 ? 12.223 2.139 -3.283 1.00 68.00 71 VAL A O 1
ATOM 558 N N . LYS A 1 72 ? 14.124 1.111 -2.649 1.00 61.62 72 LYS A N 1
ATOM 559 C CA . LYS A 1 72 ? 14.993 2.249 -2.959 1.00 61.62 72 LYS A CA 1
ATOM 560 C C . LYS A 1 72 ? 14.919 2.457 -4.466 1.00 61.62 72 LYS A C 1
ATOM 562 O O . LYS A 1 72 ? 15.258 1.551 -5.231 1.00 61.62 72 LYS A O 1
ATOM 567 N N . ARG A 1 73 ? 14.423 3.618 -4.898 1.00 62.81 73 ARG A N 1
ATOM 568 C CA . ARG A 1 73 ? 14.390 3.960 -6.321 1.00 62.81 73 ARG A CA 1
ATOM 569 C C . ARG A 1 73 ? 15.827 3.881 -6.829 1.00 62.81 73 ARG A C 1
ATOM 571 O O . ARG A 1 73 ? 16.689 4.609 -6.346 1.00 62.81 73 ARG A O 1
ATOM 578 N N . LYS A 1 74 ? 16.098 2.963 -7.759 1.00 62.25 74 LYS A N 1
ATOM 579 C CA . LYS A 1 74 ? 17.365 2.980 -8.489 1.00 62.25 74 LYS A CA 1
ATOM 580 C C . LYS A 1 74 ? 17.403 4.290 -9.272 1.00 62.25 74 LYS A C 1
ATOM 582 O O . LYS A 1 74 ? 16.367 4.706 -9.798 1.00 62.25 74 LYS A O 1
ATOM 587 N N . ALA A 1 75 ? 18.569 4.934 -9.323 1.00 65.56 75 ALA A N 1
ATOM 588 C CA . ALA A 1 75 ? 18.777 6.047 -10.237 1.00 65.56 75 ALA A CA 1
ATOM 589 C C . ALA A 1 75 ? 18.307 5.614 -11.631 1.00 65.56 75 ALA A C 1
ATOM 591 O O . ALA A 1 75 ? 18.498 4.454 -12.021 1.00 65.56 75 ALA A O 1
ATOM 592 N N . LYS A 1 76 ? 17.619 6.515 -12.337 1.00 67.75 76 LYS A N 1
ATOM 593 C CA . LYS A 1 76 ? 17.141 6.229 -13.688 1.00 67.75 76 LYS A CA 1
ATOM 594 C C . LYS A 1 76 ? 18.337 5.747 -14.515 1.00 67.75 76 LYS A C 1
ATOM 596 O O . LYS A 1 76 ? 19.437 6.282 -14.391 1.00 67.75 76 LYS A O 1
ATOM 601 N N . GLN A 1 77 ? 18.138 4.667 -15.270 1.00 76.81 77 GLN A N 1
ATOM 602 C CA . GLN A 1 77 ? 19.198 4.093 -16.100 1.00 76.81 77 GLN A CA 1
ATOM 603 C C . GLN A 1 77 ? 19.751 5.172 -17.040 1.00 76.81 77 GLN A C 1
ATOM 605 O O . GLN A 1 77 ? 19.004 6.061 -17.429 1.00 76.81 77 GLN A O 1
ATOM 610 N N . LYS A 1 78 ? 21.025 5.100 -17.444 1.00 77.94 78 LYS A N 1
ATOM 611 C CA . LYS A 1 78 ? 21.635 6.137 -18.308 1.00 77.94 78 LYS A CA 1
ATOM 612 C C . LYS A 1 78 ? 20.888 6.350 -19.633 1.00 77.94 78 LYS A C 1
ATOM 614 O O . LYS A 1 78 ? 20.883 7.454 -20.153 1.00 77.94 78 LYS A O 1
ATOM 619 N N . TRP A 1 79 ? 20.240 5.306 -20.153 1.00 80.00 79 TRP A N 1
ATOM 620 C CA . TRP A 1 79 ? 19.400 5.372 -21.353 1.00 80.00 79 TRP A CA 1
ATOM 621 C C . TRP A 1 79 ? 18.020 5.996 -21.102 1.00 80.00 79 TRP A C 1
ATOM 623 O O . TRP A 1 79 ? 17.281 6.228 -22.043 1.00 80.00 79 TRP A O 1
ATOM 633 N N . MET A 1 80 ? 17.642 6.255 -19.850 1.00 77.12 80 MET A N 1
ATOM 634 C CA . MET A 1 80 ? 16.361 6.843 -19.466 1.00 77.12 80 MET A CA 1
ATOM 635 C C . MET A 1 80 ? 16.496 8.367 -19.391 1.00 77.12 80 MET A C 1
ATOM 637 O O . MET A 1 80 ? 16.471 8.956 -18.305 1.00 77.12 80 MET A O 1
ATOM 641 N N . THR A 1 81 ? 16.699 8.982 -20.554 1.00 83.69 81 THR A N 1
ATOM 642 C CA . THR A 1 81 ? 16.771 10.438 -20.704 1.00 83.69 81 THR A CA 1
ATOM 643 C C . THR A 1 81 ? 15.400 11.080 -20.478 1.00 83.69 81 THR A C 1
ATOM 645 O O . THR A 1 81 ? 14.363 10.415 -20.523 1.00 83.69 81 THR A O 1
ATOM 648 N N . GLU A 1 82 ? 15.387 12.385 -20.211 1.00 79.69 82 GLU A N 1
ATOM 649 C CA . GLU A 1 82 ? 14.154 13.166 -20.049 1.00 79.69 82 GLU A CA 1
ATOM 650 C C . GLU A 1 82 ? 13.273 13.121 -21.306 1.00 79.69 82 GLU A C 1
ATOM 652 O O . GLU A 1 82 ? 12.062 12.954 -21.212 1.00 79.69 82 GLU A O 1
ATOM 657 N N . GLU A 1 83 ? 13.900 13.111 -22.481 1.00 84.56 83 GLU A N 1
ATOM 658 C CA . GLU A 1 83 ? 13.241 12.922 -23.774 1.00 84.56 83 GLU A CA 1
ATOM 659 C C . GLU A 1 83 ? 12.487 11.585 -23.861 1.00 84.56 83 GLU A C 1
ATOM 661 O O . GLU A 1 83 ? 11.309 11.548 -24.208 1.00 84.56 83 GLU A O 1
ATOM 666 N N . ILE A 1 84 ? 13.120 10.476 -23.466 1.00 86.38 84 ILE A N 1
ATOM 667 C CA . ILE A 1 84 ? 12.486 9.150 -23.487 1.00 86.38 84 ILE A CA 1
ATOM 668 C C . ILE A 1 84 ? 11.322 9.073 -22.491 1.00 86.38 84 ILE A C 1
ATOM 670 O O . ILE A 1 84 ? 10.312 8.422 -22.766 1.00 86.38 84 ILE A O 1
ATOM 674 N N . LEU A 1 85 ? 11.432 9.747 -21.345 1.00 82.69 85 LEU A N 1
ATOM 675 C CA . LEU A 1 85 ? 10.340 9.829 -20.375 1.00 82.69 85 LEU A CA 1
ATOM 676 C C . LEU A 1 85 ? 9.145 10.607 -20.927 1.00 82.69 85 LEU A C 1
ATOM 678 O O . LEU A 1 85 ? 8.016 10.135 -20.780 1.00 82.69 85 LEU A O 1
ATOM 682 N N . ASN A 1 86 ? 9.394 11.729 -21.604 1.00 85.19 86 ASN A N 1
ATOM 683 C CA . ASN A 1 86 ? 8.351 12.513 -22.262 1.00 85.19 86 ASN A CA 1
ATOM 684 C C . ASN A 1 86 ? 7.666 11.696 -23.365 1.00 85.19 86 ASN A C 1
ATOM 686 O O . ASN A 1 86 ? 6.442 11.601 -23.374 1.00 85.19 86 ASN A O 1
ATOM 690 N N . LEU A 1 87 ? 8.425 10.971 -24.194 1.00 86.38 87 LEU A N 1
ATOM 691 C CA . LEU A 1 87 ? 7.869 10.064 -25.211 1.00 86.38 87 LEU A CA 1
ATOM 692 C C . LEU A 1 87 ? 7.011 8.935 -24.602 1.00 86.38 87 LEU A C 1
ATOM 694 O O . LEU A 1 87 ? 5.989 8.531 -25.165 1.00 86.38 87 LEU A O 1
ATOM 698 N N . MET A 1 88 ? 7.389 8.403 -23.432 1.00 79.50 88 MET A N 1
ATOM 699 C CA . MET A 1 88 ? 6.562 7.424 -22.710 1.00 79.50 88 MET A CA 1
ATOM 700 C C . MET A 1 88 ? 5.267 8.039 -22.163 1.00 79.50 88 MET A C 1
ATOM 702 O O . MET A 1 88 ? 4.234 7.362 -22.134 1.00 79.50 88 MET A O 1
ATOM 706 N N . GLU A 1 89 ? 5.314 9.287 -21.702 1.00 78.38 89 GLU A N 1
ATOM 707 C CA . GLU A 1 89 ? 4.155 10.034 -21.210 1.00 78.38 89 GLU A CA 1
ATOM 708 C C . GLU A 1 89 ? 3.198 10.406 -22.344 1.00 78.38 89 GLU A C 1
ATOM 710 O O . GLU A 1 89 ? 2.006 10.115 -22.239 1.00 78.38 89 GLU A O 1
ATOM 715 N N . GLU A 1 90 ? 3.716 10.884 -23.473 1.00 83.38 90 GLU A N 1
ATOM 716 C CA . GLU A 1 90 ? 2.953 11.104 -24.705 1.00 83.38 90 GLU A CA 1
ATOM 717 C C . GLU A 1 90 ? 2.240 9.826 -25.154 1.00 83.38 90 GLU A C 1
ATOM 719 O O . GLU A 1 90 ? 1.027 9.825 -25.377 1.00 83.38 90 GLU A O 1
ATOM 724 N N . ARG A 1 91 ? 2.948 8.688 -25.180 1.00 83.25 91 ARG A N 1
ATOM 725 C CA . ARG A 1 91 ? 2.337 7.384 -25.483 1.00 83.25 91 ARG A CA 1
ATOM 726 C C . ARG A 1 91 ? 1.237 7.011 -24.486 1.00 83.25 91 ARG A C 1
ATOM 728 O O . ARG A 1 91 ? 0.252 6.372 -24.864 1.00 83.25 91 ARG A O 1
ATOM 735 N N . ARG A 1 92 ? 1.412 7.334 -23.204 1.00 78.69 92 ARG A N 1
ATOM 736 C CA . ARG A 1 92 ? 0.436 7.037 -22.145 1.00 78.69 92 ARG A CA 1
ATOM 737 C C . ARG A 1 92 ? -0.823 7.893 -22.304 1.00 78.69 92 ARG A C 1
ATOM 739 O O . ARG A 1 92 ? -1.913 7.337 -22.189 1.00 78.69 92 ARG A O 1
ATOM 746 N N . CYS A 1 93 ? -0.684 9.169 -22.661 1.00 69.62 93 CYS A N 1
ATOM 747 C CA . CYS A 1 93 ? -1.801 10.053 -23.004 1.00 69.62 93 CYS A CA 1
ATOM 748 C C . CYS A 1 93 ? -2.518 9.599 -24.286 1.00 69.62 93 CYS A C 1
ATOM 750 O O . CYS A 1 93 ? -3.743 9.479 -24.291 1.00 69.62 93 CYS A O 1
ATOM 752 N N . ALA A 1 94 ? -1.772 9.233 -25.334 1.00 74.69 94 ALA A N 1
ATOM 753 C CA . ALA A 1 94 ? -2.337 8.757 -26.600 1.00 74.69 94 ALA A CA 1
ATOM 754 C C . ALA A 1 94 ? -3.106 7.430 -26.455 1.00 74.69 94 ALA A C 1
ATOM 756 O O . ALA A 1 94 ? -4.127 7.227 -27.102 1.00 74.69 94 ALA A O 1
ATOM 757 N N . LYS A 1 95 ? -2.679 6.533 -2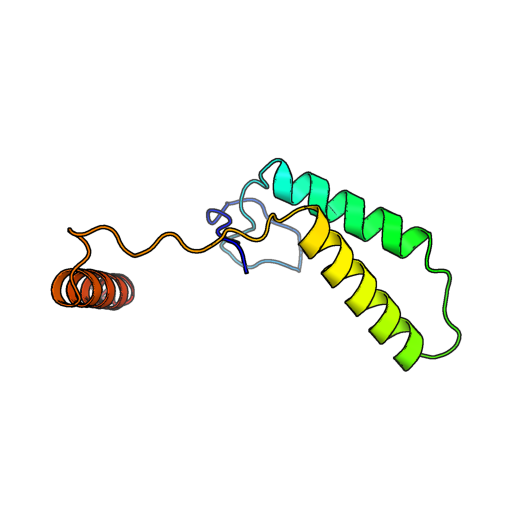5.553 1.00 66.75 95 LYS A N 1
ATOM 758 C CA . LYS A 1 95 ? -3.419 5.291 -25.252 1.00 66.75 95 LYS A CA 1
ATOM 759 C C . LYS A 1 95 ? -4.765 5.521 -24.553 1.00 66.75 95 LYS A C 1
ATOM 761 O O . LYS A 1 95 ? -5.623 4.642 -24.631 1.00 66.75 95 LYS A O 1
ATOM 766 N N . GLY A 1 96 ? -4.938 6.647 -23.858 1.00 57.88 96 GLY A N 1
ATOM 767 C CA . GLY A 1 96 ? -6.199 7.025 -23.211 1.00 57.88 96 GLY A CA 1
ATOM 768 C C . GLY A 1 96 ? -7.241 7.575 -24.186 1.00 57.88 96 GLY A C 1
ATOM 769 O O . GLY A 1 96 ? -8.430 7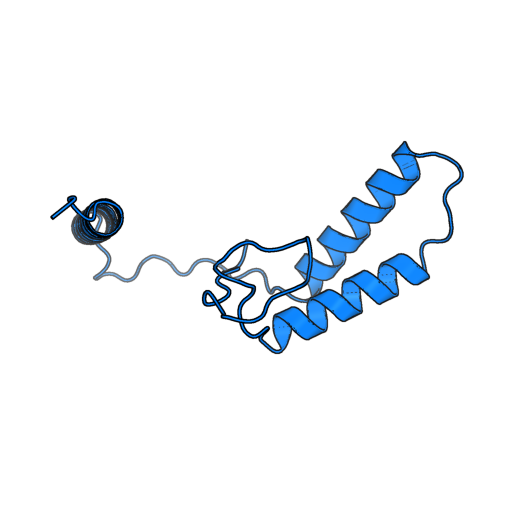.546 -23.877 1.00 57.88 96 GLY A O 1
ATOM 770 N N . ASN A 1 97 ? -6.815 8.016 -25.373 1.00 55.00 97 ASN A N 1
ATOM 771 C CA . ASN A 1 97 ? -7.691 8.577 -26.389 1.00 55.00 97 ASN A CA 1
ATOM 772 C C . ASN A 1 97 ? -7.917 7.547 -27.504 1.00 55.00 97 ASN A C 1
ATOM 774 O O . ASN A 1 97 ? -7.258 7.557 -28.539 1.00 55.00 97 ASN A O 1
ATOM 778 N N . LYS A 1 98 ? -8.849 6.613 -27.277 1.00 49.59 98 LYS A N 1
ATOM 779 C CA . LYS A 1 98 ? -9.491 5.922 -28.398 1.00 49.59 98 LYS A CA 1
ATOM 780 C C . LYS A 1 98 ? -10.482 6.910 -28.990 1.00 49.59 98 LYS A C 1
ATOM 782 O O . LYS A 1 98 ? -11.559 7.109 -28.427 1.00 49.59 98 LYS A O 1
ATOM 787 N N . GLU A 1 99 ? -10.085 7.552 -30.081 1.00 45.12 99 GLU A N 1
ATOM 788 C CA . GLU A 1 99 ? -11.024 8.218 -30.968 1.00 45.12 99 GLU A CA 1
ATOM 789 C C . GLU A 1 99 ? -12.206 7.280 -31.220 1.00 45.12 99 GLU A C 1
ATOM 791 O O . GLU A 1 99 ? -12.046 6.096 -31.523 1.00 45.12 99 GLU A O 1
ATOM 796 N N . LYS A 1 100 ? -13.401 7.828 -31.003 1.00 44.34 100 LYS A N 1
ATOM 797 C CA . LYS A 1 100 ? -14.654 7.267 -31.480 1.00 44.34 100 LYS A CA 1
ATOM 798 C C . LYS A 1 100 ? -14.531 7.089 -32.994 1.00 44.34 100 LYS A C 1
ATOM 800 O O . LYS A 1 100 ? -14.597 8.089 -33.702 1.00 44.34 100 LYS A O 1
ATOM 805 N N . ILE A 1 101 ? -14.386 5.854 -33.458 1.00 34.78 101 ILE A N 1
ATOM 806 C CA . ILE A 1 101 ? -14.835 5.401 -34.778 1.00 34.78 101 ILE A CA 1
ATOM 807 C C . ILE A 1 101 ? -15.452 4.022 -34.575 1.00 34.78 101 ILE A C 1
ATOM 809 O O . ILE A 1 101 ? -14.781 3.172 -33.944 1.00 34.78 101 ILE A O 1
#

pLDDT: mean 72.59, std 12.32, range [34.78, 87.56]

Radius of gyration: 19.45 Å; chains: 1; bounding box: 44×27×57 Å